Protein AF-A0A2H1IRH3-F1 (afdb_monomer)

Nearest PDB structures (foldseek):
  1xmb-assembly1_A  TM=7.843E-01  e=2.612E-01  Arabidopsis thaliana

Sequence (147 aa):
MHACGYDLHTAGLVGAARLLHAHRDRLAGDVVVMFQPGEEGCNGAAVMIDEGVLDASGTRAMDELRGSLGEDRVQLLEQPIMPSEDFSFVLREVPGTYLMFGVERLDVPAERQGNNHSPFDDSVLGDQAALLVHLAVERLAKATHTV

pLDDT: mean 77.75, std 13.46, range [41.84, 96.75]

Foldseek 3Di:
DVFACLVLVVLLLVLLVVVCVVCVVVFLFDDQRDNFPDFPHPLSVVVCVVVPSCVRPDAADDDPQCVPCPVVQDDDDPDDDDDSTNCVVVCVVHPDDDDDDDFDDPVDPPVPDDPHGDDGHSVCSNVSSVSVNVSSRVVRVVVVVPD

Mean predicted aligned error: 8.05 Å

Secondary structure (DSSP, 8-state):
--TTSHHHHHHHHHHHHHHHHHTGGG-SS---------TTTT-HHHHHHHTTGGGG--S---S-HHHHH-GGG----SS------THHHHHHHS-----PPP---TTS-GGGS-SS-SS--GGGHHHHHHHHHHHHHHHHHHHTT--

Radius of gyration: 16.25 Å; Cα contacts (8 Å, |Δi|>4): 112; chains: 1; bounding box: 41×38×44 Å

Solvent-accessible surface area (backbone atoms only — not comparable to full-atom values): 9418 Å² total; per-residue (Å²): 131,75,60,72,44,58,66,56,55,52,52,15,51,52,49,17,53,53,55,47,62,77,44,46,94,74,49,78,62,89,82,87,85,82,85,76,53,46,59,94,74,66,45,24,40,53,53,42,49,78,72,44,69,56,76,81,59,80,83,70,56,88,86,64,66,50,84,71,66,34,67,94,69,52,81,81,70,91,66,81,76,87,78,90,64,36,62,60,52,48,49,72,78,43,54,60,76,90,79,87,79,89,41,76,41,91,91,51,63,72,94,78,50,52,98,80,33,58,84,64,41,73,84,48,42,62,56,52,10,50,51,55,39,48,55,52,51,55,54,30,58,54,66,72,67,78,120

InterPro domains:
  IPR002933 Peptidase M20 [PF01546] (1-56)
  IPR017439 Amidohydrolase [PTHR11014] (1-56)

Organism: Brevibacterium linens (NCBI:txid1703)

Structure (mmCIF, N/CA/C/O backbone):
data_AF-A0A2H1IRH3-F1
#
_entry.id   AF-A0A2H1IRH3-F1
#
loop_
_atom_site.group_PDB
_atom_site.id
_atom_site.type_symbol
_atom_site.label_atom_id
_atom_site.label_alt_id
_atom_site.label_comp_id
_atom_site.label_asym_id
_atom_site.label_entity_id
_atom_site.label_seq_id
_atom_site.pdbx_PDB_ins_code
_atom_site.Cartn_x
_atom_site.Cartn_y
_atom_site.Cartn_z
_atom_site.occupancy
_atom_site.B_iso_or_equiv
_atom_site.auth_seq_id
_atom_site.auth_comp_id
_atom_site.auth_asym_id
_atom_site.auth_atom_id
_atom_site.pdbx_PDB_model_num
ATOM 1 N N . MET A 1 1 ? 8.449 9.760 -17.936 1.00 57.31 1 MET A N 1
ATOM 2 C CA . MET A 1 1 ? 8.705 8.305 -17.903 1.00 57.31 1 MET A CA 1
ATOM 3 C C . MET A 1 1 ? 8.255 7.828 -16.528 1.00 57.31 1 MET A C 1
ATOM 5 O O . MET A 1 1 ? 8.744 8.395 -15.565 1.00 57.31 1 MET A O 1
ATOM 9 N N . HIS A 1 2 ? 7.311 6.883 -16.421 1.00 65.44 2 HIS A N 1
ATOM 10 C CA . HIS A 1 2 ? 6.868 6.300 -15.136 1.00 65.44 2 HIS A CA 1
ATOM 11 C C . HIS A 1 2 ? 7.794 5.151 -14.716 1.00 65.44 2 HIS A C 1
ATOM 13 O O . HIS A 1 2 ? 7.371 4.037 -14.436 1.00 65.44 2 HIS A O 1
ATOM 19 N N . ALA A 1 3 ? 9.098 5.417 -14.702 1.00 74.25 3 ALA A N 1
ATOM 20 C CA . ALA A 1 3 ? 10.103 4.430 -14.329 1.00 74.25 3 ALA A CA 1
ATOM 21 C C . ALA A 1 3 ? 10.253 4.333 -12.811 1.00 74.25 3 ALA A C 1
ATOM 23 O O . ALA A 1 3 ? 11.361 4.088 -12.373 1.00 74.25 3 ALA A O 1
ATOM 24 N N . CYS A 1 4 ? 9.173 4.554 -12.055 1.00 78.81 4 CYS A N 1
ATOM 25 C CA . CYS A 1 4 ? 9.118 4.427 -10.596 1.00 78.81 4 CYS A CA 1
ATOM 26 C C . CYS A 1 4 ? 7.869 3.661 -10.109 1.00 78.81 4 CYS A C 1
ATOM 28 O O . CYS A 1 4 ? 7.621 3.528 -8.918 1.00 78.81 4 CYS A O 1
ATOM 30 N N . GLY A 1 5 ? 7.065 3.116 -11.038 1.00 82.56 5 GLY A N 1
ATOM 31 C CA . GLY A 1 5 ? 5.914 2.262 -10.713 1.00 82.56 5 GLY A CA 1
ATOM 32 C C . GLY A 1 5 ? 4.727 2.982 -10.062 1.00 82.56 5 GLY A C 1
ATOM 33 O O . GLY A 1 5 ? 3.771 2.329 -9.650 1.00 82.56 5 GLY A O 1
ATOM 34 N N . TYR A 1 6 ? 4.743 4.319 -9.975 1.00 86.75 6 TYR A N 1
ATOM 35 C CA . TYR A 1 6 ? 3.653 5.101 -9.370 1.00 86.75 6 TYR A CA 1
ATOM 36 C C . TYR A 1 6 ? 2.300 4.924 -10.058 1.00 86.75 6 TYR A C 1
ATOM 38 O O . TYR A 1 6 ? 1.255 5.067 -9.423 1.00 86.75 6 TYR A O 1
ATOM 46 N N . ASP A 1 7 ? 2.310 4.618 -11.352 1.00 86.56 7 ASP A N 1
ATOM 47 C CA . ASP A 1 7 ? 1.126 4.241 -12.115 1.00 86.56 7 ASP A CA 1
ATOM 48 C C . ASP A 1 7 ? 0.519 2.932 -11.594 1.00 86.56 7 ASP A C 1
ATOM 50 O O . ASP A 1 7 ? -0.679 2.894 -11.302 1.00 86.56 7 ASP A O 1
ATOM 54 N N . LEU A 1 8 ? 1.345 1.907 -11.378 1.00 87.38 8 LEU A N 1
ATOM 55 C CA . LEU A 1 8 ? 0.932 0.641 -10.773 1.00 87.38 8 LEU A CA 1
ATOM 56 C C . LEU A 1 8 ? 0.451 0.839 -9.327 1.00 87.38 8 LEU A C 1
ATOM 58 O O . LEU A 1 8 ? -0.644 0.395 -8.987 1.00 87.38 8 LEU A O 1
ATOM 62 N N . HIS A 1 9 ? 1.191 1.584 -8.496 1.00 89.69 9 HIS A N 1
ATOM 63 C CA . HIS A 1 9 ? 0.783 1.889 -7.115 1.00 89.69 9 HIS A CA 1
ATOM 64 C C . HIS A 1 9 ? -0.585 2.584 -7.060 1.00 89.69 9 HIS A C 1
ATOM 66 O O . HIS A 1 9 ? -1.458 2.195 -6.281 1.00 89.69 9 HIS A O 1
ATOM 72 N N . THR A 1 10 ? -0.805 3.572 -7.932 1.00 91.44 10 THR A N 1
ATOM 73 C CA . THR A 1 10 ? -2.082 4.290 -8.025 1.00 91.44 10 THR A CA 1
ATOM 74 C C . THR A 1 10 ? -3.206 3.358 -8.475 1.00 91.44 10 THR A C 1
ATOM 76 O O . THR A 1 10 ? -4.281 3.356 -7.873 1.00 91.44 10 THR A O 1
ATOM 79 N N . ALA A 1 11 ? -2.976 2.545 -9.510 1.00 92.62 11 ALA A N 1
ATOM 80 C CA . ALA A 1 11 ? -3.979 1.622 -10.035 1.00 92.62 11 ALA A CA 1
ATOM 81 C C . ALA A 1 11 ? -4.382 0.557 -9.001 1.00 92.62 11 ALA A C 1
ATOM 83 O O . ALA A 1 11 ? -5.579 0.350 -8.771 1.00 92.62 11 ALA A O 1
ATOM 84 N N . GLY A 1 12 ? -3.406 -0.063 -8.331 1.00 93.00 12 GLY A N 1
ATOM 85 C CA . GLY A 1 12 ? -3.642 -1.037 -7.266 1.00 93.00 12 GLY A CA 1
ATOM 86 C C . GLY A 1 12 ? -4.400 -0.437 -6.082 1.00 93.00 12 GLY A C 1
ATOM 87 O O . GLY A 1 12 ? -5.388 -1.018 -5.625 1.00 93.00 12 GLY A O 1
ATOM 88 N N . LEU A 1 13 ? -4.016 0.765 -5.635 1.00 93.81 13 LEU A N 1
ATOM 89 C CA . LEU A 1 13 ? -4.687 1.448 -4.526 1.00 93.81 13 LEU A CA 1
ATOM 90 C C . LEU A 1 13 ? -6.131 1.847 -4.871 1.00 93.81 13 LEU A C 1
ATOM 92 O O . LEU A 1 13 ? -7.028 1.686 -4.043 1.00 93.81 13 LEU A O 1
ATOM 96 N N . VAL A 1 14 ? -6.400 2.289 -6.106 1.00 95.88 14 VAL A N 1
ATOM 97 C CA . VAL A 1 14 ? -7.774 2.521 -6.593 1.00 95.88 14 VAL A CA 1
ATOM 98 C C . VAL A 1 14 ? -8.582 1.220 -6.606 1.00 95.88 14 VAL A C 1
ATOM 100 O O . VAL A 1 14 ? -9.755 1.220 -6.220 1.00 95.88 14 VAL A O 1
ATOM 103 N N . GLY A 1 15 ? -7.977 0.107 -7.030 1.00 95.69 15 GLY A N 1
ATOM 104 C CA . GLY A 1 15 ? -8.593 -1.220 -6.971 1.00 95.69 15 GLY A CA 1
ATOM 105 C C . GLY A 1 15 ? -8.984 -1.604 -5.542 1.00 95.69 15 GLY A C 1
ATOM 106 O O . GLY A 1 15 ? -10.136 -1.967 -5.292 1.00 95.69 15 GLY A O 1
ATOM 107 N N . ALA A 1 16 ? -8.061 -1.432 -4.595 1.00 96.12 16 ALA A N 1
ATOM 108 C CA . ALA A 1 16 ? -8.299 -1.694 -3.180 1.00 96.12 16 ALA A CA 1
ATOM 109 C C . ALA A 1 16 ? -9.415 -0.807 -2.609 1.00 96.12 16 ALA A C 1
ATOM 111 O O . ALA A 1 16 ? -10.339 -1.310 -1.971 1.00 96.12 16 ALA A O 1
ATOM 112 N N . ALA A 1 17 ? -9.392 0.496 -2.905 1.00 94.06 17 ALA A N 1
ATOM 113 C CA . ALA A 1 17 ? -10.413 1.443 -2.463 1.00 94.06 17 ALA A CA 1
ATOM 114 C C . ALA A 1 17 ? -11.816 1.056 -2.958 1.00 94.06 17 ALA A C 1
ATOM 116 O O . ALA A 1 17 ? -12.784 1.123 -2.201 1.00 94.06 17 ALA A O 1
ATOM 117 N N . ARG A 1 18 ? -11.937 0.596 -4.212 1.00 96.50 18 ARG A N 1
ATOM 118 C CA . ARG A 1 18 ? -13.211 0.111 -4.769 1.00 96.50 18 ARG A CA 1
ATOM 119 C C . ARG A 1 18 ? -13.721 -1.134 -4.046 1.00 96.50 18 ARG A C 1
ATOM 121 O O . ARG A 1 18 ? -14.907 -1.195 -3.727 1.00 96.50 18 ARG A O 1
ATOM 128 N N . LEU A 1 19 ? -12.842 -2.100 -3.780 1.00 96.06 19 LEU A N 1
ATOM 129 C CA . LEU A 1 19 ? -13.191 -3.335 -3.072 1.00 96.06 19 LEU A CA 1
ATOM 130 C C . LEU A 1 19 ? -13.604 -3.056 -1.621 1.00 96.06 19 LEU A C 1
ATOM 132 O O . LEU A 1 19 ? -14.654 -3.520 -1.180 1.00 96.06 19 LEU A O 1
ATOM 136 N N . LEU A 1 20 ? -12.832 -2.236 -0.903 1.00 94.25 20 LEU A N 1
ATOM 137 C CA . LEU A 1 20 ? -13.161 -1.794 0.453 1.00 94.25 20 LEU A CA 1
ATOM 138 C C . LEU A 1 20 ? -14.498 -1.053 0.491 1.00 94.25 20 LEU A C 1
ATOM 140 O O . LEU A 1 20 ? -15.357 -1.372 1.308 1.00 94.25 20 LEU A O 1
ATOM 144 N N . HIS A 1 21 ? -14.723 -0.118 -0.434 1.00 94.25 21 HIS A N 1
ATOM 145 C CA . HIS A 1 21 ? -15.970 0.640 -0.503 1.00 94.25 21 HIS A CA 1
ATOM 146 C C . HIS A 1 21 ? -17.194 -0.249 -0.779 1.00 94.25 21 HIS A C 1
ATOM 148 O O . HIS A 1 21 ? -18.253 -0.058 -0.170 1.00 94.25 21 HIS A O 1
ATOM 154 N N . ALA A 1 22 ? -17.054 -1.243 -1.663 1.00 96.75 22 ALA A N 1
ATOM 155 C CA . ALA A 1 22 ? -18.109 -2.213 -1.962 1.00 96.75 22 ALA A CA 1
ATOM 156 C C . ALA A 1 22 ? -18.488 -3.079 -0.745 1.00 96.75 22 ALA A C 1
ATOM 158 O O . ALA A 1 22 ? -19.598 -3.609 -0.686 1.00 96.75 22 ALA A O 1
ATOM 159 N N . HIS A 1 23 ? -17.592 -3.195 0.237 1.00 94.69 23 HIS A N 1
ATOM 160 C CA . HIS A 1 23 ? -17.785 -3.975 1.458 1.00 94.69 23 HIS A CA 1
ATOM 161 C C . HIS A 1 23 ? -17.776 -3.131 2.739 1.00 94.69 23 HIS A C 1
ATOM 163 O O . HIS A 1 23 ? -17.706 -3.698 3.827 1.00 94.69 23 HIS A O 1
ATOM 169 N N . ARG A 1 24 ? -17.898 -1.801 2.634 1.00 92.88 24 ARG A N 1
ATOM 170 C CA . ARG A 1 24 ? -17.752 -0.866 3.765 1.00 92.88 24 ARG A CA 1
ATOM 171 C C . ARG A 1 24 ? -18.698 -1.148 4.933 1.00 92.88 24 ARG A C 1
ATOM 173 O O . ARG A 1 24 ? -18.303 -1.011 6.079 1.00 92.88 24 ARG A O 1
ATOM 180 N N . ASP A 1 25 ? -19.904 -1.640 4.647 1.00 93.25 25 ASP A N 1
ATOM 181 C CA . ASP A 1 25 ? -20.908 -1.974 5.668 1.00 93.25 25 ASP A CA 1
ATOM 182 C C . ASP A 1 25 ? -20.503 -3.196 6.525 1.00 93.25 25 ASP A C 1
ATOM 184 O O . ASP A 1 25 ? -21.155 -3.515 7.516 1.00 93.25 25 ASP A O 1
ATOM 188 N N . ARG A 1 26 ? -19.434 -3.905 6.134 1.00 91.94 26 ARG A N 1
ATOM 189 C CA . ARG A 1 26 ? -18.849 -5.048 6.851 1.00 91.94 26 ARG A CA 1
ATOM 190 C C . ARG A 1 26 ? -17.542 -4.694 7.564 1.00 91.94 26 ARG A C 1
ATOM 192 O O . ARG A 1 26 ? -16.969 -5.568 8.211 1.00 91.94 26 ARG A O 1
ATOM 199 N N . LEU A 1 27 ? -17.037 -3.471 7.404 1.00 88.00 27 LEU A N 1
ATOM 200 C CA . LEU A 1 27 ? -15.781 -3.044 8.010 1.00 88.00 27 LEU A CA 1
ATOM 201 C C . LEU A 1 27 ? -16.026 -2.632 9.463 1.00 88.00 27 LEU A C 1
ATOM 203 O O . LEU A 1 27 ? -16.947 -1.878 9.762 1.00 88.00 27 LEU A O 1
ATOM 207 N N . ALA A 1 28 ? -15.182 -3.121 10.370 1.00 84.88 28 ALA A N 1
ATOM 208 C CA . ALA A 1 28 ? -15.264 -2.829 11.802 1.00 84.88 28 ALA A CA 1
ATOM 209 C C . ALA A 1 28 ? -14.618 -1.479 12.189 1.00 84.88 28 ALA A C 1
ATOM 211 O O . ALA A 1 28 ? -14.276 -1.263 13.349 1.00 84.88 28 ALA A O 1
ATOM 212 N N . GLY A 1 29 ? -14.418 -0.589 11.215 1.00 82.81 29 GLY A N 1
ATOM 213 C CA . GLY A 1 29 ? -13.805 0.723 11.384 1.00 82.81 29 GLY A CA 1
ATOM 214 C C . GLY A 1 29 ? -13.513 1.386 10.040 1.00 82.81 29 GLY A C 1
ATOM 215 O O . GLY A 1 29 ? -13.871 0.861 8.982 1.00 82.81 29 GLY A O 1
ATOM 216 N N . ASP A 1 30 ? -12.854 2.536 10.102 1.00 82.50 30 ASP A N 1
ATOM 217 C CA . ASP A 1 30 ? -12.537 3.341 8.929 1.00 82.50 30 ASP A CA 1
ATOM 218 C C . ASP A 1 30 ? -11.223 2.902 8.274 1.00 82.50 30 ASP A C 1
ATOM 220 O O . ASP A 1 30 ? -10.278 2.470 8.939 1.00 82.50 30 ASP A O 1
ATOM 224 N N . VAL A 1 31 ? -11.154 3.043 6.948 1.00 85.62 31 VAL A N 1
ATOM 225 C CA . VAL A 1 31 ? -9.920 2.868 6.174 1.00 85.62 31 VAL A CA 1
ATOM 226 C C . VAL A 1 31 ? -9.602 4.174 5.463 1.00 85.62 31 VAL A C 1
ATOM 228 O O . VAL A 1 31 ? -10.392 4.653 4.649 1.00 85.62 31 VAL A O 1
ATOM 231 N N . VAL A 1 32 ? -8.425 4.729 5.747 1.00 83.81 32 VAL A N 1
ATOM 232 C CA . VAL A 1 32 ? -7.902 5.917 5.066 1.00 83.81 32 VAL A CA 1
ATOM 233 C C . VAL A 1 32 ? -7.072 5.469 3.868 1.00 83.81 32 VAL A C 1
ATOM 235 O O . VAL A 1 32 ? -6.129 4.694 4.008 1.00 83.81 32 VAL A O 1
ATOM 238 N N . VAL A 1 33 ? -7.428 5.955 2.680 1.00 88.19 33 VAL A N 1
ATOM 239 C CA . VAL A 1 33 ? -6.711 5.681 1.430 1.00 88.19 33 VAL A CA 1
ATOM 240 C C . VAL A 1 33 ? -5.940 6.939 1.041 1.00 88.19 33 VAL A C 1
ATOM 242 O O . VAL A 1 33 ? -6.548 7.953 0.702 1.00 88.19 33 VAL A O 1
ATOM 245 N N . MET A 1 34 ? -4.610 6.876 1.093 1.00 86.19 34 MET A N 1
ATOM 246 C CA . MET A 1 34 ? -3.726 8.021 0.868 1.00 86.19 34 MET A CA 1
ATOM 247 C C . MET A 1 34 ? -3.031 7.929 -0.494 1.00 86.19 34 MET A C 1
ATOM 249 O O . MET A 1 34 ? -2.253 7.010 -0.734 1.00 86.19 34 MET A O 1
ATOM 253 N N . PHE A 1 35 ? -3.275 8.907 -1.369 1.00 89.88 35 PHE A N 1
ATOM 254 C CA . PHE A 1 35 ? -2.541 9.071 -2.626 1.00 89.88 35 PHE A CA 1
ATOM 255 C C . PHE A 1 35 ? -1.459 10.129 -2.438 1.00 89.88 35 PHE A C 1
ATOM 257 O O . PHE A 1 35 ? -1.738 11.325 -2.516 1.00 89.88 35 PHE A O 1
ATOM 264 N N . GLN A 1 36 ? -0.239 9.678 -2.159 1.00 86.75 36 GLN A N 1
ATOM 265 C CA . GLN A 1 36 ? 0.882 10.562 -1.872 1.00 86.75 36 GLN A CA 1
ATOM 266 C C . GLN A 1 36 ? 1.435 11.207 -3.156 1.00 86.75 36 GLN A C 1
ATOM 268 O O . GLN A 1 36 ? 1.826 10.486 -4.078 1.00 86.75 36 GLN A O 1
ATOM 273 N N . PRO A 1 37 ? 1.492 12.547 -3.255 1.00 86.44 37 PRO A N 1
ATOM 274 C CA . PRO A 1 37 ? 2.216 13.218 -4.325 1.00 86.44 37 PRO A CA 1
ATOM 275 C C . PRO A 1 37 ? 3.713 13.308 -3.996 1.00 86.44 37 PRO A C 1
ATOM 277 O O . PRO A 1 37 ? 4.114 13.200 -2.846 1.00 86.44 37 PRO A O 1
ATOM 280 N N . GLY A 1 38 ? 4.545 13.609 -4.994 1.00 85.50 38 GLY A N 1
ATOM 281 C CA . GLY A 1 38 ? 5.850 14.232 -4.746 1.00 85.50 38 GLY A CA 1
ATOM 282 C C . GLY A 1 38 ? 6.905 13.405 -3.999 1.00 85.50 38 GLY A C 1
ATOM 283 O O . GLY A 1 38 ? 7.827 14.024 -3.466 1.00 85.50 38 GLY A O 1
ATOM 284 N N . GLU A 1 39 ? 6.788 12.073 -3.987 1.00 84.12 39 GLU A N 1
ATOM 285 C CA . GLU A 1 39 ? 7.774 11.134 -3.408 1.00 84.12 39 GLU A CA 1
ATOM 286 C C . GLU A 1 39 ? 9.206 11.492 -3.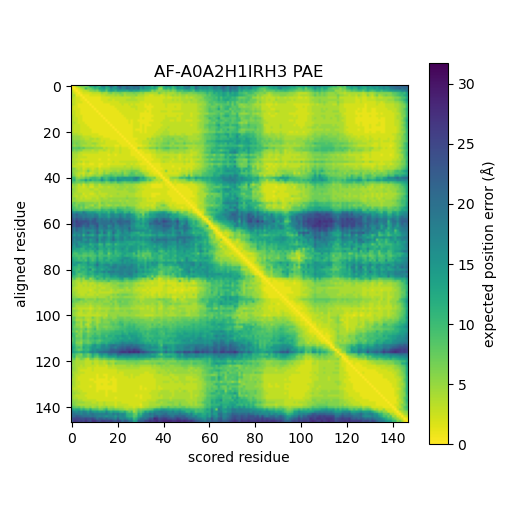862 1.00 84.12 39 GLU A C 1
ATOM 288 O O . GLU A 1 39 ? 10.066 11.804 -3.042 1.00 84.12 39 GLU A O 1
ATOM 293 N N . GLU A 1 40 ? 9.400 11.639 -5.179 1.00 82.69 40 GLU A N 1
ATOM 294 C CA . GLU A 1 40 ? 10.720 11.714 -5.838 1.00 82.69 40 GLU A CA 1
ATOM 295 C C . GLU A 1 40 ? 11.571 12.952 -5.515 1.00 82.69 40 GLU A C 1
ATOM 297 O O . GLU A 1 40 ? 12.679 13.117 -6.029 1.00 82.69 40 GLU A O 1
ATOM 302 N N . GLY A 1 41 ? 11.067 13.890 -4.716 1.00 74.44 41 GLY A N 1
ATOM 303 C CA . GLY A 1 41 ? 11.865 15.067 -4.368 1.00 74.44 41 GLY A CA 1
ATOM 304 C C . GLY A 1 41 ? 11.102 16.269 -3.846 1.00 74.44 41 GLY A C 1
ATOM 305 O O . GLY A 1 41 ? 11.718 17.303 -3.589 1.00 74.44 41 GLY A O 1
ATOM 306 N N . CYS A 1 42 ? 9.784 16.169 -3.688 1.00 80.31 42 CYS A N 1
ATOM 307 C CA . CYS A 1 42 ? 8.981 17.234 -3.091 1.00 80.31 42 CYS A CA 1
ATOM 308 C C . CYS A 1 42 ? 8.581 16.938 -1.644 1.00 80.31 42 CYS A C 1
ATOM 310 O O . CYS A 1 42 ? 7.953 17.797 -1.028 1.00 80.31 42 CYS A O 1
ATOM 312 N N . ASN A 1 43 ? 8.977 15.779 -1.100 1.00 81.00 43 ASN A N 1
ATOM 313 C CA . ASN A 1 43 ? 8.704 15.387 0.280 1.00 81.00 43 ASN A CA 1
ATOM 314 C C . ASN A 1 43 ? 7.199 15.420 0.595 1.00 81.00 43 ASN A C 1
ATOM 316 O O . ASN A 1 43 ? 6.762 15.983 1.604 1.00 81.00 43 ASN A O 1
ATOM 320 N N . GLY A 1 44 ? 6.390 14.904 -0.333 1.00 84.56 44 GLY A N 1
ATOM 321 C CA . GLY A 1 44 ? 4.941 15.042 -0.254 1.00 84.56 44 GLY A CA 1
ATOM 322 C C . GLY A 1 44 ? 4.339 14.282 0.921 1.00 84.56 44 GLY A C 1
ATOM 323 O O . GLY A 1 44 ? 3.333 14.739 1.457 1.00 84.56 44 GLY A O 1
ATOM 324 N N . ALA A 1 45 ? 4.989 13.212 1.396 1.00 83.88 45 ALA A N 1
ATOM 325 C CA . ALA A 1 45 ? 4.608 12.549 2.640 1.00 83.88 45 ALA A CA 1
ATOM 326 C C . ALA A 1 45 ? 4.577 13.527 3.826 1.00 83.88 45 ALA A C 1
ATOM 328 O O . ALA A 1 45 ? 3.578 13.607 4.538 1.00 83.88 45 ALA A O 1
ATOM 329 N N . ALA A 1 46 ? 5.642 14.314 4.015 1.00 81.94 46 ALA A N 1
ATOM 330 C CA . ALA A 1 46 ? 5.724 15.272 5.115 1.00 81.94 46 ALA A CA 1
ATOM 331 C C . ALA A 1 46 ? 4.662 16.375 5.000 1.00 81.94 46 ALA A C 1
ATOM 333 O O . ALA A 1 46 ? 4.039 16.722 5.996 1.00 81.94 46 ALA A O 1
ATOM 334 N N . VAL A 1 47 ? 4.405 16.872 3.784 1.00 83.88 47 VAL A N 1
ATOM 335 C CA . VAL A 1 47 ? 3.362 17.885 3.549 1.00 83.88 47 VAL A CA 1
ATOM 336 C C . VAL A 1 47 ? 1.978 17.342 3.900 1.00 83.88 47 VAL A C 1
ATOM 338 O O . VAL A 1 47 ? 1.223 18.005 4.602 1.00 83.88 47 VAL A O 1
ATOM 341 N N . MET A 1 48 ? 1.646 16.122 3.469 1.00 82.50 48 MET A N 1
ATOM 342 C CA . MET A 1 48 ? 0.354 15.516 3.807 1.00 82.50 48 MET A CA 1
ATOM 343 C C . MET A 1 48 ? 0.201 15.274 5.314 1.00 82.50 48 MET A C 1
ATOM 345 O O . MET A 1 48 ? -0.898 15.420 5.848 1.00 82.50 48 MET A O 1
ATOM 349 N N . ILE A 1 49 ? 1.289 14.909 6.002 1.00 80.88 49 ILE A N 1
ATOM 350 C CA . ILE A 1 49 ? 1.310 14.766 7.464 1.00 80.88 49 ILE A CA 1
ATOM 351 C C . ILE A 1 49 ? 1.040 16.114 8.136 1.00 80.88 49 ILE A C 1
ATOM 353 O O . ILE A 1 49 ? 0.162 16.180 8.994 1.00 80.88 49 ILE A O 1
ATOM 357 N N . ASP A 1 50 ? 1.724 17.181 7.718 1.00 80.31 50 ASP A N 1
ATOM 358 C CA . ASP A 1 50 ? 1.506 18.539 8.236 1.00 80.31 50 ASP A CA 1
ATOM 359 C C . ASP A 1 50 ? 0.063 19.027 7.992 1.00 80.31 50 ASP A C 1
ATOM 361 O O . ASP A 1 50 ? -0.487 19.790 8.787 1.00 80.31 50 ASP A O 1
ATOM 365 N N . GLU A 1 51 ? -0.576 18.559 6.916 1.00 82.00 51 GLU A N 1
ATOM 366 C CA . GLU A 1 51 ? -1.985 18.817 6.586 1.00 82.00 51 GLU A CA 1
ATOM 367 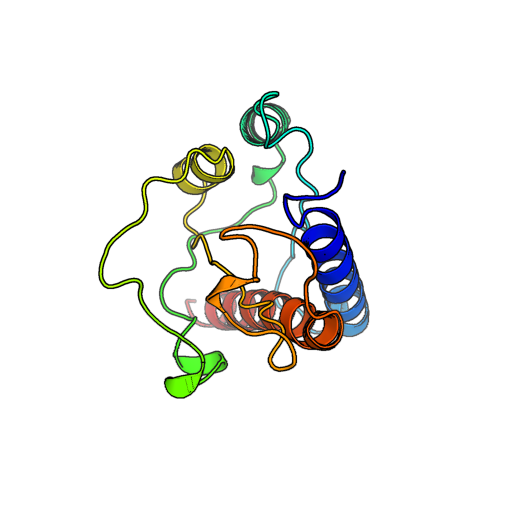C C . GLU A 1 51 ? -2.982 17.900 7.327 1.00 82.00 51 GLU A C 1
ATOM 369 O O . GLU A 1 51 ? -4.193 18.013 7.121 1.00 82.00 51 GLU A O 1
ATOM 374 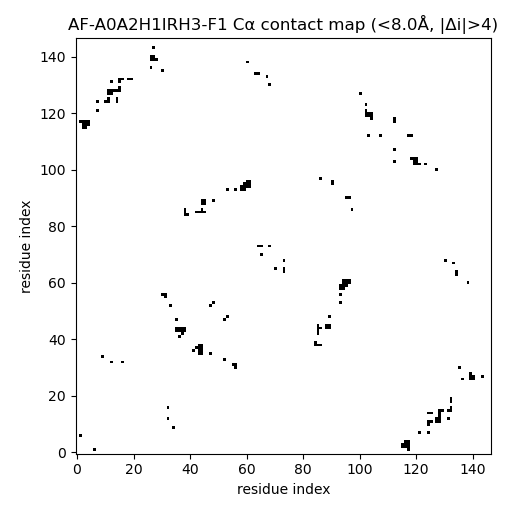N N . GLY A 1 52 ? -2.504 17.015 8.208 1.00 75.25 52 GLY A N 1
ATOM 375 C CA . GLY A 1 52 ? -3.339 16.189 9.083 1.00 75.25 52 GLY A CA 1
ATOM 376 C C . GLY A 1 52 ? -3.856 14.898 8.445 1.00 75.25 52 GLY A C 1
ATOM 377 O O . GLY A 1 52 ? -4.827 14.321 8.934 1.00 75.25 52 GLY A O 1
ATOM 378 N N . VAL A 1 53 ? -3.233 14.386 7.370 1.00 75.38 53 VAL A N 1
ATOM 379 C CA . VAL A 1 53 ? -3.685 13.137 6.711 1.00 75.38 53 VAL A CA 1
ATOM 380 C C . VAL A 1 53 ? -3.757 11.945 7.678 1.00 75.38 53 VAL A C 1
ATOM 382 O O . VAL A 1 53 ? -4.576 11.040 7.503 1.00 75.38 53 VAL A O 1
ATOM 385 N N . LEU A 1 54 ? -2.913 11.950 8.715 1.00 72.44 54 LEU A N 1
ATOM 386 C CA . LEU A 1 54 ? -2.832 10.890 9.718 1.00 72.44 54 LEU A CA 1
ATOM 387 C C . LEU A 1 54 ? -3.773 11.096 10.908 1.00 72.44 54 LEU A C 1
ATOM 389 O O . LEU A 1 54 ? -3.929 10.163 11.696 1.00 72.44 54 LEU A O 1
ATOM 393 N N . ASP A 1 55 ? -4.466 12.233 11.010 1.00 68.50 55 ASP A N 1
ATOM 394 C CA . ASP A 1 55 ? -5.422 12.499 12.098 1.00 68.50 55 ASP A CA 1
ATOM 395 C C . ASP A 1 55 ? -6.601 11.511 12.082 1.00 68.50 55 ASP A C 1
ATOM 397 O O . ASP A 1 55 ? -7.252 11.275 13.099 1.00 68.50 55 ASP A O 1
ATOM 401 N N . ALA A 1 56 ? -6.852 10.891 10.926 1.00 62.31 56 ALA A N 1
ATOM 402 C CA . ALA A 1 56 ? -7.846 9.840 10.739 1.00 62.31 56 ALA A CA 1
ATOM 403 C C . ALA A 1 56 ? -7.297 8.410 10.956 1.00 62.31 56 ALA A C 1
ATOM 405 O O . ALA A 1 56 ? -8.063 7.448 10.897 1.00 62.31 56 ALA A O 1
ATOM 406 N N . SER A 1 57 ? -5.988 8.234 11.179 1.00 60.44 57 SER A N 1
ATOM 407 C CA . SER A 1 57 ? -5.352 6.914 11.291 1.00 60.44 57 SER A CA 1
ATOM 408 C C . SER A 1 57 ? -5.282 6.417 12.747 1.00 60.44 57 SER A C 1
ATOM 410 O O . SER A 1 57 ? -4.880 7.133 13.660 1.00 60.44 57 SER A O 1
ATOM 412 N N . GLY A 1 58 ? -5.724 5.175 12.981 1.00 58.06 58 GLY A N 1
ATOM 413 C CA . GLY A 1 58 ? -5.672 4.503 14.288 1.00 58.06 58 GLY A CA 1
ATOM 414 C C . GLY A 1 58 ? -4.293 3.909 14.642 1.00 58.06 58 GLY A C 1
ATOM 415 O O . GLY A 1 58 ? -3.259 4.305 14.120 1.00 58.06 58 GLY A O 1
ATOM 416 N N . THR A 1 59 ? -4.250 2.931 15.558 1.00 50.22 59 THR A N 1
ATOM 417 C CA . THR A 1 59 ? -3.005 2.360 16.134 1.00 50.22 59 THR A CA 1
ATOM 418 C C . THR A 1 59 ? -2.301 1.271 15.281 1.00 50.22 59 THR A C 1
ATOM 420 O O . THR A 1 59 ? -2.853 0.754 14.319 1.00 50.22 59 THR A O 1
ATOM 423 N N . ARG A 1 60 ? -1.076 0.879 15.692 1.00 47.66 60 ARG A N 1
ATOM 424 C CA . ARG A 1 60 ? -0.031 0.044 15.019 1.00 47.66 60 ARG A CA 1
ATOM 425 C C . ARG A 1 60 ? -0.483 -1.252 14.304 1.00 47.66 60 ARG A C 1
ATOM 427 O O . ARG A 1 60 ? -1.293 -1.976 14.873 1.00 47.66 60 ARG A O 1
ATOM 434 N N . ALA A 1 61 ? 0.114 -1.625 13.160 1.00 49.50 61 ALA A N 1
ATOM 435 C CA . ALA A 1 61 ? -0.055 -2.934 12.487 1.00 49.50 61 ALA A CA 1
ATOM 436 C C . ALA A 1 61 ? 1.296 -3.493 11.986 1.00 49.50 61 ALA A C 1
ATOM 438 O O . ALA A 1 61 ? 1.833 -2.949 11.027 1.00 49.50 61 ALA A O 1
ATOM 439 N N . MET A 1 62 ? 1.875 -4.532 12.613 1.00 45.09 62 MET A N 1
ATOM 440 C CA . MET A 1 62 ? 3.225 -5.006 12.225 1.00 45.09 62 MET A CA 1
ATOM 441 C C . MET A 1 62 ? 3.476 -6.523 12.127 1.00 45.09 62 MET A C 1
ATOM 443 O O . MET A 1 62 ? 4.569 -6.891 11.717 1.00 45.09 62 MET A O 1
ATOM 447 N N . ASP A 1 63 ? 2.513 -7.419 12.370 1.00 48.16 63 ASP A N 1
ATOM 448 C CA . ASP A 1 63 ? 2.821 -8.870 12.442 1.00 48.16 63 ASP A CA 1
ATOM 449 C C . ASP A 1 63 ? 2.191 -9.747 11.327 1.00 48.16 63 ASP A C 1
ATOM 451 O O . ASP A 1 63 ? 2.212 -10.973 11.409 1.00 48.16 63 ASP A O 1
ATOM 455 N N . GLU A 1 64 ? 1.608 -9.172 10.266 1.00 56.38 64 GLU A N 1
ATOM 456 C CA . GLU A 1 64 ? 0.487 -9.833 9.552 1.00 56.38 64 GLU A CA 1
ATOM 457 C C . GLU A 1 64 ? 0.767 -10.358 8.133 1.00 56.38 64 GLU A C 1
ATOM 459 O O . GLU A 1 64 ? -0.072 -11.039 7.546 1.00 56.38 64 GLU A O 1
ATOM 464 N N . LEU A 1 65 ? 1.947 -10.111 7.570 1.00 53.69 65 LEU A N 1
ATOM 465 C CA . LEU A 1 65 ? 2.193 -10.390 6.148 1.00 53.69 65 LEU A CA 1
ATOM 466 C C . LEU A 1 65 ? 2.308 -11.880 5.802 1.00 53.69 65 LEU A C 1
ATOM 468 O O . LEU A 1 65 ? 1.781 -12.320 4.780 1.00 53.69 65 LEU A O 1
ATOM 472 N N . ARG A 1 66 ? 2.952 -12.682 6.657 1.00 54.06 66 ARG A N 1
ATOM 473 C CA . ARG A 1 66 ? 3.215 -14.106 6.373 1.00 54.06 66 ARG A CA 1
ATOM 474 C C . ARG A 1 66 ? 1.977 -14.994 6.442 1.00 54.06 66 ARG A C 1
ATOM 476 O O . ARG A 1 66 ? 1.844 -15.918 5.647 1.00 54.06 66 ARG A O 1
ATOM 483 N N . GLY A 1 67 ? 1.059 -14.697 7.362 1.00 52.91 67 GLY A N 1
ATOM 484 C CA . GLY A 1 67 ? -0.156 -15.496 7.551 1.00 52.91 67 GLY A CA 1
ATOM 485 C C . GLY A 1 67 ? -1.136 -15.411 6.375 1.00 52.91 67 GLY A C 1
ATOM 486 O O . GLY A 1 67 ? -1.910 -16.337 6.162 1.00 52.91 67 GLY A O 1
ATOM 487 N N . SER A 1 68 ? -1.081 -14.320 5.607 1.00 57.34 68 SER A N 1
ATOM 488 C CA . SER A 1 68 ? -2.030 -14.017 4.532 1.00 57.34 68 SER A CA 1
ATOM 489 C C . SER A 1 68 ? -1.580 -14.496 3.158 1.00 57.34 68 SER A C 1
ATOM 491 O O . SER A 1 68 ? -2.290 -15.208 2.446 1.00 57.34 68 SER A O 1
ATOM 493 N N . LEU A 1 69 ? -0.377 -14.079 2.773 1.00 58.53 69 LEU A N 1
ATOM 494 C CA . LEU A 1 69 ? 0.151 -14.338 1.444 1.00 58.53 69 LEU A CA 1
ATOM 495 C C . LEU A 1 69 ? 0.683 -15.773 1.335 1.00 58.53 69 LEU A C 1
ATOM 497 O O . LEU A 1 69 ? 0.769 -16.307 0.229 1.00 58.53 69 LEU A O 1
ATOM 501 N N . GLY A 1 70 ? 0.942 -16.428 2.468 1.00 56.34 70 GLY A N 1
ATOM 502 C CA . GLY A 1 70 ? 1.644 -17.702 2.545 1.00 56.34 70 GLY A CA 1
ATOM 503 C C . GLY A 1 70 ? 3.155 -17.486 2.537 1.00 56.34 70 GLY A C 1
ATOM 504 O O . GLY A 1 70 ? 3.654 -16.562 1.893 1.00 56.34 70 GLY A O 1
ATOM 505 N N . GLU A 1 71 ? 3.879 -18.346 3.255 1.00 60.72 71 GLU A N 1
ATOM 506 C CA . GLU A 1 71 ? 5.343 -18.276 3.408 1.00 60.72 71 GLU A CA 1
ATOM 507 C C . GLU A 1 71 ? 6.065 -18.195 2.050 1.00 60.72 71 GLU A C 1
ATOM 509 O O . GLU A 1 71 ? 7.008 -17.428 1.896 1.00 60.72 71 GLU A O 1
ATOM 514 N N . ASP A 1 72 ? 5.558 -18.892 1.028 1.00 70.00 72 ASP A N 1
ATOM 515 C CA . ASP A 1 72 ? 6.165 -18.939 -0.310 1.00 70.00 72 ASP A CA 1
ATOM 516 C C . ASP A 1 72 ? 6.091 -17.606 -1.077 1.00 70.00 72 ASP A C 1
ATOM 518 O O . ASP A 1 72 ? 6.815 -17.407 -2.053 1.00 70.00 72 ASP A O 1
ATOM 522 N N . ARG A 1 73 ? 5.207 -16.690 -0.662 1.00 58.59 73 ARG A N 1
ATOM 523 C CA . ARG A 1 73 ? 4.976 -15.395 -1.325 1.00 58.59 73 ARG A CA 1
ATOM 524 C C . ARG A 1 73 ? 5.473 -14.202 -0.511 1.00 58.59 73 ARG A C 1
ATOM 526 O O . ARG A 1 73 ? 5.280 -13.063 -0.928 1.00 58.59 73 ARG A O 1
ATOM 533 N N . VAL A 1 74 ? 6.119 -14.445 0.631 1.00 60.62 74 VAL A N 1
ATOM 534 C CA . VAL A 1 74 ? 6.689 -13.398 1.485 1.00 60.62 74 VAL A CA 1
ATOM 535 C C . VAL A 1 74 ? 8.160 -13.674 1.712 1.00 60.62 74 VAL A C 1
ATOM 537 O O . VAL A 1 74 ? 8.533 -14.604 2.419 1.00 60.62 74 VAL A O 1
ATOM 540 N N . GLN A 1 75 ? 9.005 -12.808 1.169 1.00 63.28 75 GLN A N 1
ATOM 541 C CA . GLN A 1 75 ? 10.439 -12.864 1.408 1.00 63.28 75 GLN A CA 1
ATOM 542 C C . GLN A 1 75 ? 10.848 -11.709 2.313 1.00 63.28 75 GLN A C 1
ATOM 544 O O . GLN A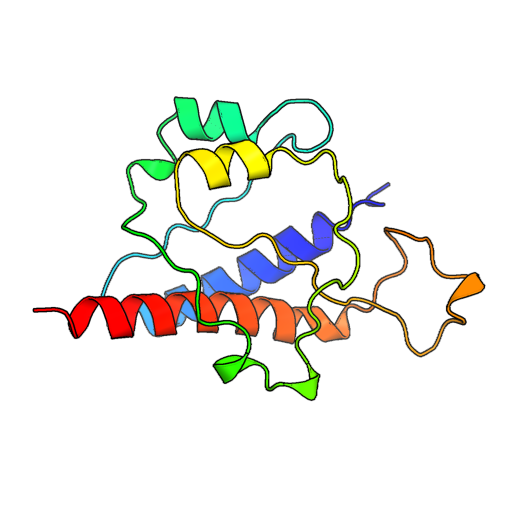 1 75 ? 10.581 -10.545 2.017 1.00 63.28 75 GLN A O 1
ATOM 549 N N . LEU A 1 76 ? 11.505 -12.030 3.430 1.00 65.56 76 LEU A N 1
ATOM 550 C CA . LEU A 1 76 ? 12.274 -11.013 4.137 1.00 65.56 76 LEU A CA 1
ATOM 551 C C . LEU A 1 76 ? 13.546 -10.748 3.349 1.00 65.56 76 LEU A C 1
ATOM 553 O O . LEU A 1 76 ? 14.262 -11.680 2.989 1.00 65.56 76 LEU A O 1
ATOM 557 N N . LEU A 1 77 ? 13.843 -9.471 3.140 1.00 56.56 77 LEU A N 1
ATOM 558 C CA . LEU A 1 77 ? 15.128 -9.068 2.597 1.00 56.56 77 LEU A CA 1
ATOM 559 C C . LEU A 1 77 ? 16.221 -9.431 3.610 1.00 56.56 77 LEU A C 1
ATOM 561 O O . LEU A 1 77 ? 16.305 -8.828 4.680 1.00 56.56 77 LEU A O 1
ATOM 565 N N . GLU A 1 78 ? 17.051 -10.423 3.274 1.00 63.25 78 GLU A N 1
ATOM 566 C CA . GLU A 1 78 ? 18.194 -10.837 4.104 1.00 63.25 78 GLU A CA 1
ATOM 567 C C . GLU A 1 78 ? 19.208 -9.699 4.282 1.00 63.25 78 GLU A C 1
ATOM 569 O O . GLU A 1 78 ? 19.861 -9.588 5.320 1.00 63.25 78 GLU A O 1
ATOM 574 N N . GLN A 1 79 ? 19.313 -8.827 3.277 1.00 69.50 79 GLN A N 1
ATOM 575 C CA . GLN A 1 79 ? 20.107 -7.607 3.313 1.00 69.50 79 GLN A CA 1
ATOM 576 C C . GLN A 1 79 ? 19.173 -6.399 3.198 1.00 69.50 79 GLN A C 1
ATOM 578 O O . GLN A 1 79 ? 18.564 -6.208 2.141 1.00 69.50 79 GLN A O 1
ATOM 583 N N . PRO A 1 80 ? 19.046 -5.575 4.255 1.00 65.19 80 PRO A N 1
ATOM 584 C CA . PRO A 1 80 ? 18.294 -4.335 4.178 1.00 65.19 80 PRO A CA 1
ATOM 585 C C . PRO A 1 80 ? 18.849 -3.451 3.066 1.00 65.19 80 PRO A C 1
ATOM 587 O O . PRO A 1 80 ? 20.052 -3.193 2.991 1.00 65.19 80 PRO A O 1
ATOM 590 N N . ILE A 1 81 ? 17.959 -2.979 2.206 1.00 65.50 81 ILE A N 1
ATOM 591 C CA . ILE A 1 81 ? 18.284 -1.934 1.246 1.00 65.50 81 ILE A CA 1
ATOM 592 C C . ILE A 1 81 ? 18.258 -0.571 1.950 1.00 65.50 81 ILE A C 1
ATOM 594 O O . ILE A 1 81 ? 17.563 -0.398 2.951 1.00 65.50 81 ILE A O 1
ATOM 598 N N . MET A 1 82 ? 19.002 0.400 1.417 1.00 58.28 82 MET A N 1
ATOM 599 C CA . MET A 1 82 ? 18.969 1.806 1.846 1.00 58.28 82 MET A CA 1
ATOM 600 C C . MET A 1 82 ? 18.216 2.655 0.807 1.00 58.28 82 MET A C 1
ATOM 602 O O . MET A 1 82 ? 18.851 3.463 0.123 1.00 58.28 82 MET A O 1
ATOM 606 N N . PRO A 1 83 ? 16.897 2.454 0.608 1.00 67.56 83 PRO A N 1
ATOM 607 C CA . PRO A 1 83 ? 16.129 3.318 -0.269 1.00 67.56 83 PRO A CA 1
ATOM 608 C C . PRO A 1 83 ? 16.018 4.701 0.377 1.00 67.56 83 PRO A C 1
ATOM 610 O O . PRO A 1 83 ? 15.864 4.828 1.593 1.00 67.56 83 PRO A O 1
ATOM 613 N N . SER A 1 84 ? 16.118 5.741 -0.442 1.00 66.06 84 SER A N 1
ATOM 614 C CA . SER A 1 84 ? 15.693 7.083 -0.058 1.00 66.06 84 SER A CA 1
ATOM 615 C C . SER A 1 84 ? 14.246 7.215 -0.500 1.00 66.06 84 SER A C 1
ATOM 617 O O . SER A 1 84 ? 14.011 7.320 -1.695 1.00 66.06 84 SER A O 1
ATOM 619 N N . GLU A 1 85 ? 13.319 7.154 0.448 1.00 79.88 85 GLU A N 1
ATOM 620 C CA . GLU A 1 85 ? 11.879 7.156 0.196 1.00 79.88 85 GLU A CA 1
ATOM 621 C C . GLU A 1 85 ? 11.196 7.941 1.351 1.00 79.88 85 GLU A C 1
ATOM 623 O O . GLU A 1 85 ? 11.616 7.858 2.521 1.00 79.88 85 GLU A O 1
ATOM 628 N N . ASP A 1 86 ? 10.199 8.776 1.032 1.00 83.06 86 ASP A N 1
ATOM 629 C CA . ASP A 1 86 ? 9.564 9.711 1.974 1.00 83.06 86 ASP A CA 1
ATOM 630 C C . ASP A 1 86 ? 8.365 9.128 2.775 1.00 83.06 86 ASP A C 1
ATOM 632 O O . ASP A 1 86 ? 8.022 9.657 3.832 1.00 83.06 86 ASP A O 1
ATOM 636 N N . PHE A 1 87 ? 7.813 7.961 2.449 1.00 85.44 87 PHE A N 1
ATOM 637 C CA . PHE A 1 87 ? 6.993 7.134 3.355 1.00 85.44 87 PHE A CA 1
ATOM 638 C C . PHE A 1 87 ? 7.713 6.793 4.674 1.00 85.44 87 PHE A C 1
ATOM 640 O O . PHE A 1 87 ? 7.072 6.508 5.689 1.00 85.44 87 PHE A O 1
ATOM 647 N N . SER A 1 88 ? 9.043 6.910 4.743 1.00 83.69 88 SER A N 1
ATOM 648 C CA . SER A 1 88 ? 9.772 6.895 6.023 1.00 83.69 88 SER A CA 1
ATOM 649 C C . SER A 1 88 ? 9.334 7.995 7.012 1.00 83.69 88 SER A C 1
ATOM 651 O O . SER A 1 88 ? 9.535 7.839 8.221 1.00 83.69 88 SER A O 1
ATOM 653 N N . PHE A 1 89 ? 8.749 9.109 6.543 1.00 84.62 89 PHE A N 1
ATOM 654 C CA . PHE A 1 89 ? 8.084 10.107 7.395 1.00 84.62 89 PHE A CA 1
ATOM 655 C C . PHE A 1 89 ? 6.781 9.546 7.970 1.00 84.62 89 PHE A C 1
ATOM 657 O O . PHE A 1 89 ? 6.552 9.660 9.170 1.00 84.62 89 PHE A O 1
ATOM 664 N N . VAL A 1 90 ? 5.988 8.843 7.158 1.00 84.62 90 VAL A N 1
ATOM 665 C CA . VAL A 1 90 ? 4.757 8.170 7.604 1.00 84.62 90 VAL A CA 1
ATOM 666 C C . VAL A 1 90 ? 5.075 7.136 8.681 1.00 84.62 90 VAL A C 1
ATOM 668 O O . VAL A 1 90 ? 4.459 7.148 9.740 1.00 84.62 90 VAL A O 1
ATOM 671 N N . LEU A 1 91 ? 6.098 6.300 8.475 1.00 84.88 91 LEU A N 1
ATOM 672 C CA . LEU A 1 91 ? 6.477 5.248 9.429 1.00 84.88 91 LEU A CA 1
ATOM 673 C C . LEU A 1 91 ? 7.037 5.757 10.769 1.00 84.88 91 LEU A C 1
ATOM 675 O O . LEU A 1 91 ? 7.123 4.987 11.731 1.00 84.88 91 LEU A O 1
ATOM 679 N N . ARG A 1 92 ? 7.424 7.037 10.850 1.00 83.38 92 ARG A N 1
ATOM 680 C CA . ARG A 1 92 ? 7.792 7.688 12.118 1.00 83.38 92 ARG A CA 1
ATOM 681 C C . ARG A 1 92 ? 6.571 8.050 12.955 1.00 83.38 92 ARG A C 1
ATOM 683 O O . ARG A 1 92 ? 6.630 7.915 14.176 1.00 83.38 92 ARG A O 1
ATOM 690 N N . GLU A 1 93 ? 5.489 8.451 12.299 1.00 79.75 93 GLU A N 1
ATOM 691 C CA . GLU A 1 93 ? 4.251 8.878 12.949 1.00 79.75 93 GLU A CA 1
ATOM 692 C C . GLU A 1 93 ? 3.324 7.692 13.226 1.00 79.75 93 GLU A C 1
ATOM 694 O O . GLU A 1 93 ? 2.809 7.527 14.335 1.00 79.75 93 GLU A O 1
ATOM 699 N N . VAL A 1 94 ? 3.155 6.816 12.230 1.00 78.19 94 VAL A N 1
ATOM 700 C CA . VAL A 1 94 ? 2.258 5.665 12.296 1.00 78.19 94 VAL A CA 1
ATOM 701 C C . VAL A 1 94 ? 3.006 4.350 12.117 1.00 78.19 94 VAL A C 1
ATOM 703 O O . VAL A 1 94 ? 3.835 4.196 11.224 1.00 78.19 94 VAL A O 1
ATOM 706 N N . PRO A 1 95 ? 2.717 3.341 12.941 1.00 74.88 95 PRO A N 1
ATOM 707 C CA . PRO A 1 95 ? 3.473 2.100 12.873 1.00 74.88 95 PRO A CA 1
ATOM 708 C C . PRO A 1 95 ? 2.905 1.215 11.780 1.00 74.88 95 PRO A C 1
ATOM 710 O O . PRO A 1 95 ? 1.790 0.701 11.902 1.00 74.88 95 PRO A O 1
ATOM 713 N N . GLY A 1 96 ? 3.701 1.050 10.736 1.00 76.81 96 GLY A N 1
ATOM 714 C CA . GLY A 1 96 ? 3.352 0.309 9.539 1.00 76.81 96 GLY A CA 1
ATOM 715 C C . GLY A 1 96 ? 4.576 -0.331 8.903 1.00 76.81 96 GLY A C 1
ATOM 716 O O . GLY A 1 96 ? 5.709 -0.173 9.363 1.00 76.81 96 GLY A O 1
ATOM 717 N N . THR A 1 97 ? 4.332 -1.090 7.844 1.00 81.88 97 THR A N 1
ATOM 718 C CA . THR A 1 97 ? 5.371 -1.807 7.109 1.00 81.88 97 THR A CA 1
ATOM 719 C C . THR A 1 97 ? 5.549 -1.180 5.733 1.00 81.88 97 THR A C 1
ATOM 721 O O . THR A 1 97 ? 4.565 -0.954 5.034 1.00 81.88 97 THR A O 1
ATOM 724 N N . TYR A 1 98 ? 6.798 -0.942 5.331 1.00 82.88 98 TYR A N 1
ATOM 725 C CA . TYR A 1 98 ? 7.141 -0.680 3.934 1.00 82.88 98 TYR A CA 1
ATOM 726 C C . TYR A 1 98 ? 7.395 -2.009 3.221 1.00 82.88 98 TYR A C 1
ATOM 728 O O . TYR A 1 98 ? 8.107 -2.869 3.745 1.00 82.88 98 TYR A O 1
ATOM 736 N N . LEU A 1 99 ? 6.797 -2.193 2.046 1.00 83.19 99 LEU A N 1
ATOM 737 C CA . LEU A 1 99 ? 6.808 -3.458 1.317 1.00 83.19 99 LEU A CA 1
ATOM 738 C C . LEU A 1 99 ? 7.170 -3.221 -0.136 1.00 83.19 99 LEU A C 1
ATOM 740 O O . LEU A 1 99 ? 6.647 -2.308 -0.768 1.00 83.19 99 LEU A O 1
ATOM 744 N N . MET A 1 100 ? 7.997 -4.110 -0.677 1.00 84.06 100 MET A N 1
ATOM 745 C CA . MET A 1 100 ? 8.177 -4.219 -2.116 1.00 84.06 100 MET A CA 1
ATOM 746 C C . MET A 1 100 ? 7.212 -5.272 -2.646 1.00 84.06 100 MET A C 1
ATOM 748 O O . MET A 1 100 ? 7.177 -6.397 -2.148 1.00 84.06 100 MET A O 1
ATOM 752 N N . PHE A 1 101 ? 6.429 -4.902 -3.652 1.00 84.31 101 PHE A N 1
ATOM 753 C CA . PHE A 1 101 ? 5.536 -5.822 -4.337 1.00 84.31 101 PHE A CA 1
ATOM 754 C C . PHE A 1 101 ? 6.206 -6.299 -5.629 1.00 84.31 101 PHE A C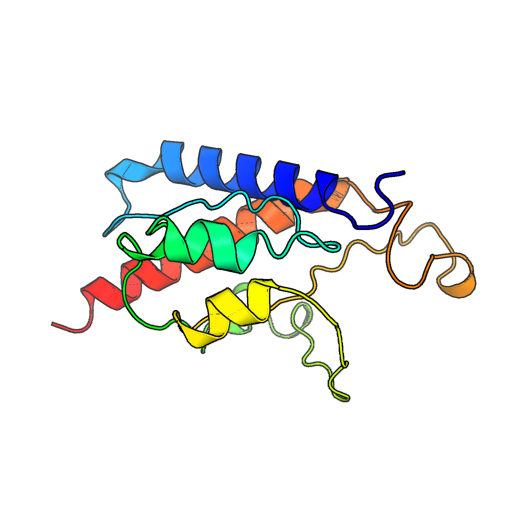 1
ATOM 756 O O . PHE A 1 101 ? 6.651 -5.484 -6.437 1.00 84.31 101 PHE A O 1
ATOM 763 N N . GLY A 1 102 ? 6.321 -7.616 -5.802 1.00 84.06 102 GLY A N 1
ATOM 764 C CA . GLY A 1 102 ? 6.959 -8.206 -6.975 1.00 84.06 102 GLY A CA 1
ATOM 765 C C . GLY A 1 102 ? 6.122 -7.983 -8.232 1.00 84.06 102 GLY A C 1
ATOM 766 O O . GLY A 1 102 ? 4.969 -8.398 -8.289 1.00 84.06 102 GLY A O 1
ATOM 767 N N . VAL A 1 103 ? 6.716 -7.345 -9.238 1.00 83.94 103 VAL A N 1
ATOM 768 C CA . VAL A 1 103 ? 6.079 -7.054 -10.539 1.00 83.94 103 VAL A CA 1
ATOM 769 C C . VAL A 1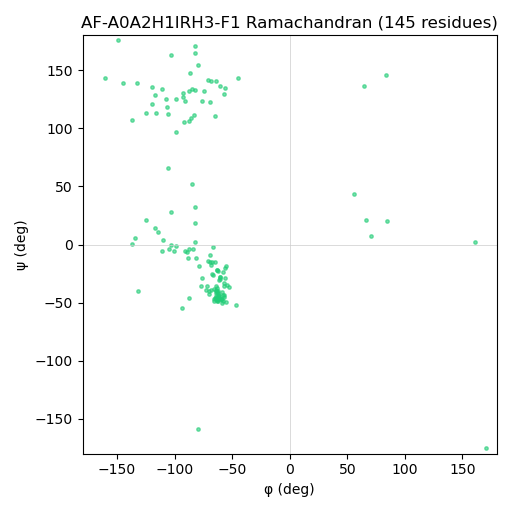 103 ? 6.895 -7.603 -11.714 1.00 83.94 103 VAL A C 1
ATOM 771 O O . VAL A 1 103 ? 6.800 -7.116 -12.843 1.00 83.94 103 VAL A O 1
ATOM 774 N N . GLU A 1 104 ? 7.753 -8.581 -11.415 1.00 81.31 104 GLU A N 1
ATOM 775 C CA . GLU A 1 104 ? 8.700 -9.172 -12.353 1.00 81.31 104 GLU A CA 1
ATOM 776 C C . GLU A 1 104 ? 7.979 -9.818 -13.539 1.00 81.31 104 GLU A C 1
ATOM 778 O O . GLU A 1 104 ? 7.011 -10.563 -13.383 1.00 81.31 104 GLU A O 1
ATOM 783 N N . ARG A 1 105 ? 8.503 -9.576 -14.740 1.00 82.31 105 ARG A N 1
ATOM 784 C CA . ARG A 1 105 ? 8.020 -10.214 -15.959 1.00 82.31 105 ARG A CA 1
ATOM 785 C C . ARG A 1 105 ? 8.728 -11.541 -16.188 1.00 82.31 105 ARG A C 1
ATOM 787 O O . ARG A 1 105 ? 9.862 -11.569 -16.652 1.00 82.31 105 ARG A O 1
ATOM 794 N N . LEU A 1 106 ? 8.024 -12.646 -15.956 1.00 82.25 106 LEU A N 1
ATOM 795 C CA . LEU A 1 106 ? 8.575 -13.997 -16.146 1.00 82.25 106 LEU A CA 1
ATOM 796 C C . LEU A 1 106 ? 8.924 -14.325 -17.611 1.00 82.25 106 LEU A C 1
ATOM 798 O O . LEU A 1 106 ? 9.633 -15.294 -17.881 1.00 82.25 106 LEU A O 1
ATOM 802 N N . ASP A 1 107 ? 8.431 -13.533 -18.567 1.00 84.00 107 ASP A N 1
ATOM 803 C CA . ASP A 1 107 ? 8.749 -13.652 -19.991 1.00 84.00 107 ASP A CA 1
ATOM 804 C C . ASP A 1 107 ? 10.006 -12.868 -20.416 1.00 84.00 107 ASP A C 1
ATOM 806 O O . ASP A 1 107 ? 10.434 -12.964 -21.570 1.00 84.00 107 ASP A O 1
ATOM 810 N N . VAL A 1 108 ? 10.627 -12.115 -19.500 1.00 81.12 108 VAL A N 1
ATOM 811 C CA . VAL A 1 108 ? 11.825 -11.306 -19.752 1.00 81.12 108 VAL A CA 1
ATOM 812 C C . VAL A 1 108 ? 12.990 -11.821 -18.893 1.00 81.12 108 VAL A C 1
ATOM 814 O O . VAL A 1 108 ? 12.845 -11.927 -17.680 1.00 81.12 108 VAL A O 1
ATOM 817 N N . PRO A 1 109 ? 14.178 -12.105 -19.466 1.00 83.88 109 PRO A N 1
ATOM 818 C CA . PRO A 1 109 ? 15.350 -12.488 -18.674 1.00 83.88 109 PRO A CA 1
ATOM 819 C C . PRO A 1 109 ? 15.699 -11.431 -17.619 1.00 83.88 109 PRO A C 1
ATOM 821 O O . PRO A 1 109 ? 15.739 -10.244 -17.950 1.00 83.88 109 PRO A O 1
ATOM 824 N N . ALA A 1 110 ? 15.982 -11.858 -16.386 1.00 77.12 110 ALA A N 1
ATOM 825 C CA . ALA A 1 110 ? 16.208 -10.976 -15.237 1.00 77.12 110 ALA A CA 1
ATOM 826 C C . ALA A 1 110 ? 17.303 -9.921 -15.485 1.00 77.12 110 ALA A C 1
ATOM 828 O O . ALA A 1 110 ? 17.162 -8.774 -15.079 1.00 77.12 110 ALA A O 1
ATOM 829 N N . GLU A 1 111 ? 18.355 -10.248 -16.243 1.00 80.31 111 GLU A N 1
ATOM 830 C CA . GLU A 1 111 ? 19.466 -9.325 -16.541 1.00 80.31 111 GLU A CA 1
ATOM 831 C C . GLU A 1 111 ? 19.072 -8.190 -17.498 1.00 80.31 111 GLU A C 1
ATOM 833 O O . GLU A 1 111 ? 19.824 -7.234 -17.690 1.00 80.31 111 GLU A O 1
ATOM 838 N N . ARG A 1 112 ? 17.916 -8.322 -18.157 1.00 76.88 112 ARG A N 1
ATOM 839 C CA . ARG A 1 112 ? 17.335 -7.310 -19.048 1.00 76.88 112 ARG A CA 1
ATOM 840 C C . ARG A 1 112 ? 16.224 -6.516 -18.376 1.00 76.88 112 ARG A C 1
ATOM 842 O O . ARG A 1 112 ? 15.703 -5.590 -18.996 1.00 76.88 112 ARG A O 1
ATOM 849 N N . GLN A 1 113 ? 15.852 -6.886 -17.156 1.00 72.94 113 GLN A N 1
ATOM 850 C CA . GLN A 1 113 ? 14.896 -6.138 -16.361 1.00 72.94 113 GLN A CA 1
ATOM 851 C C . GLN A 1 113 ? 15.650 -5.026 -15.628 1.00 72.94 113 GLN A C 1
ATOM 853 O O . GLN A 1 113 ? 16.743 -5.232 -15.102 1.00 72.94 113 GLN A O 1
ATOM 858 N N . GLY A 1 114 ? 15.106 -3.808 -15.662 1.00 68.00 114 GLY A N 1
ATOM 859 C CA . GLY A 1 114 ? 15.670 -2.705 -14.893 1.00 68.00 114 GLY A CA 1
ATOM 860 C C . GLY A 1 114 ? 15.560 -3.012 -13.404 1.00 68.00 114 GLY A C 1
ATOM 861 O O . GLY A 1 114 ? 14.533 -3.516 -12.963 1.00 68.00 114 GLY A O 1
ATOM 862 N N . ASN A 1 115 ? 16.594 -2.667 -12.632 1.00 61.72 115 ASN A N 1
ATOM 863 C CA . ASN A 1 115 ? 16.674 -2.975 -11.197 1.00 61.72 115 ASN A CA 1
ATOM 864 C C . ASN A 1 115 ? 15.484 -2.446 -10.387 1.00 61.72 115 ASN A C 1
ATOM 866 O O . ASN A 1 115 ? 15.253 -2.906 -9.272 1.00 61.72 115 ASN A O 1
ATOM 870 N N . ASN A 1 116 ? 14.760 -1.462 -10.931 1.00 59.22 116 ASN A N 1
ATOM 871 C CA . ASN A 1 116 ? 13.691 -0.816 -10.205 1.00 59.22 116 ASN A CA 1
ATOM 872 C C . ASN A 1 116 ? 12.405 -0.710 -11.023 1.00 59.22 116 ASN A C 1
ATOM 874 O O . ASN A 1 116 ? 11.364 -0.952 -10.438 1.00 59.22 116 ASN A O 1
ATOM 878 N N . HIS A 1 117 ? 12.387 -0.409 -12.329 1.00 64.69 117 HIS A N 1
ATOM 879 C CA . HIS A 1 117 ? 11.100 -0.144 -12.986 1.00 64.69 117 HIS A CA 1
ATOM 880 C C . HIS A 1 117 ? 11.099 -0.268 -14.507 1.00 64.69 117 HIS A C 1
ATOM 882 O O . HIS A 1 117 ? 11.988 0.233 -15.194 1.00 64.69 117 HIS A O 1
ATOM 888 N N . SER A 1 118 ? 9.969 -0.789 -14.988 1.00 61.69 118 SER A N 1
ATOM 889 C CA . SER A 1 118 ? 9.533 -0.880 -16.379 1.00 61.69 118 SER A CA 1
ATOM 890 C C . SER A 1 118 ? 10.396 -1.767 -17.299 1.00 61.69 118 SER A C 1
ATOM 892 O O . SER A 1 118 ? 11.622 -1.657 -17.316 1.00 61.69 118 SER A O 1
ATOM 894 N N . PRO A 1 119 ? 9.759 -2.598 -18.145 1.00 71.50 119 PRO A N 1
ATOM 895 C CA . PRO A 1 119 ? 8.331 -2.939 -18.135 1.00 71.50 119 PRO A CA 1
ATOM 896 C C . PRO A 1 119 ? 7.971 -3.834 -16.933 1.00 71.50 119 PRO A C 1
ATOM 898 O O . PRO A 1 119 ? 8.742 -4.719 -16.583 1.00 71.50 119 PRO A O 1
ATOM 901 N N . PHE A 1 120 ? 6.801 -3.614 -16.325 1.00 77.50 120 PHE A N 1
ATOM 902 C CA . PHE A 1 120 ? 6.243 -4.464 -15.261 1.00 77.50 120 PHE A CA 1
ATOM 903 C C . PHE A 1 120 ? 5.119 -5.373 -15.797 1.00 77.50 120 PHE A C 1
ATOM 905 O O . PHE A 1 120 ? 4.629 -5.159 -16.911 1.00 77.50 120 PHE A O 1
ATOM 912 N N . ASP A 1 121 ? 4.760 -6.420 -15.049 1.00 84.88 121 ASP A N 1
ATOM 913 C CA . ASP A 1 121 ? 3.621 -7.299 -15.351 1.00 84.88 121 ASP A CA 1
ATOM 914 C C . ASP A 1 121 ? 2.315 -6.728 -14.772 1.00 84.88 121 ASP A C 1
ATOM 916 O O . ASP A 1 121 ? 2.116 -6.751 -13.566 1.00 84.88 121 ASP A O 1
ATOM 920 N N . ASP A 1 122 ? 1.401 -6.240 -15.617 1.00 86.94 122 ASP A N 1
ATOM 921 C CA . ASP A 1 122 ? 0.100 -5.697 -15.183 1.00 86.94 122 ASP A CA 1
ATOM 922 C C . ASP A 1 122 ? -0.864 -6.761 -14.639 1.00 86.94 122 ASP A C 1
ATOM 924 O O . ASP A 1 122 ? -1.865 -6.421 -13.998 1.00 86.94 122 ASP A O 1
ATOM 928 N N . SER A 1 123 ? -0.603 -8.050 -14.882 1.00 88.19 123 SER A N 1
ATOM 929 C CA . SER A 1 123 ? -1.490 -9.127 -14.430 1.00 88.19 123 SER A CA 1
ATOM 930 C C . SER A 1 123 ? -1.618 -9.187 -12.901 1.00 88.19 123 SER A C 1
ATOM 932 O O . SER A 1 123 ? -2.646 -9.628 -12.383 1.00 88.19 123 SER A O 1
ATOM 934 N N . VAL A 1 124 ? -0.631 -8.643 -12.184 1.00 88.12 124 VAL A N 1
ATOM 935 C CA . VAL A 1 124 ? -0.557 -8.616 -10.717 1.00 88.12 124 VAL A CA 1
ATOM 936 C C . VAL A 1 124 ? -1.338 -7.466 -10.068 1.00 88.12 124 VAL A C 1
ATOM 938 O O . VAL A 1 124 ? -1.425 -7.402 -8.843 1.00 88.12 124 VAL A O 1
ATOM 941 N N . LEU A 1 125 ? -1.940 -6.553 -10.844 1.00 89.88 125 LEU A N 1
ATOM 942 C CA . LEU A 1 125 ? -2.719 -5.426 -10.299 1.00 89.88 125 LEU A CA 1
ATOM 943 C C . LEU A 1 125 ? -3.865 -5.890 -9.387 1.00 89.88 125 LEU A C 1
ATOM 945 O O . LEU A 1 125 ? -4.172 -5.250 -8.378 1.00 89.88 125 LEU A O 1
ATOM 949 N N . GLY A 1 126 ? -4.491 -7.020 -9.731 1.00 91.06 126 GLY A N 1
ATOM 950 C CA . GLY A 1 126 ? -5.514 -7.648 -8.896 1.00 91.06 126 GLY A CA 1
ATOM 951 C C . GLY A 1 126 ? -4.955 -8.134 -7.558 1.00 91.06 126 GLY A C 1
ATOM 952 O O . GLY A 1 126 ? -5.573 -7.900 -6.518 1.00 91.06 126 GLY A O 1
ATOM 953 N N . ASP A 1 127 ? -3.768 -8.738 -7.576 1.00 90.88 127 ASP A N 1
ATOM 954 C CA . ASP A 1 127 ? -3.091 -9.248 -6.382 1.00 90.88 127 ASP A CA 1
ATOM 955 C C . ASP A 1 127 ? -2.629 -8.110 -5.467 1.00 90.88 127 ASP A C 1
ATOM 957 O O . ASP A 1 127 ? -2.802 -8.189 -4.250 1.00 90.88 127 ASP A O 1
ATOM 961 N N . GLN A 1 128 ? -2.127 -7.010 -6.037 1.00 91.06 128 GLN A N 1
ATOM 962 C CA . GLN A 1 128 ? -1.767 -5.813 -5.277 1.00 91.06 128 GLN A CA 1
ATOM 963 C C . GLN A 1 12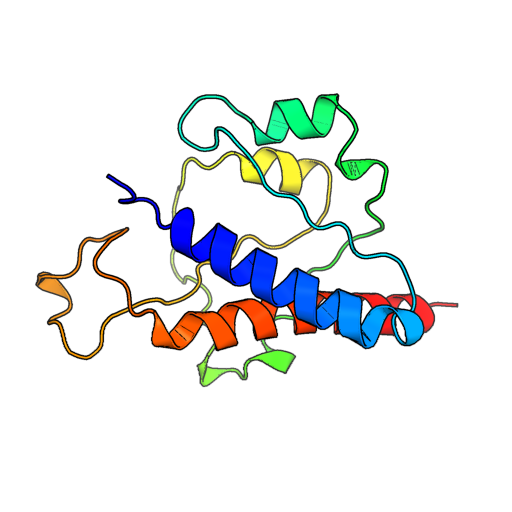8 ? -2.988 -5.215 -4.561 1.00 91.06 128 GLN A C 1
ATOM 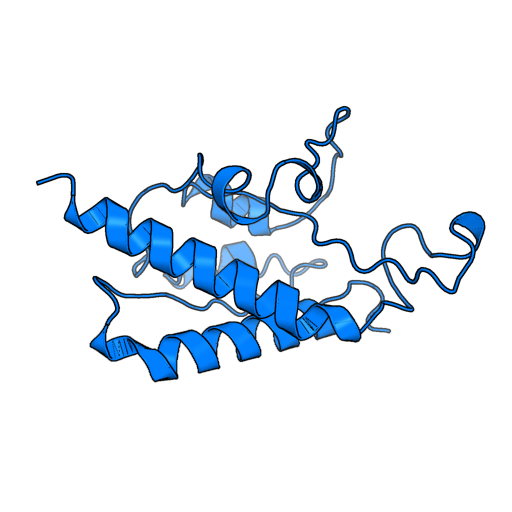965 O O . GLN A 1 128 ? -2.928 -4.912 -3.366 1.00 91.06 128 GLN A O 1
ATOM 970 N N . ALA A 1 129 ? -4.114 -5.073 -5.267 1.00 93.56 129 ALA A N 1
ATOM 971 C CA . ALA A 1 129 ? -5.354 -4.585 -4.671 1.00 93.56 129 ALA A CA 1
ATOM 972 C C . ALA A 1 129 ? -5.860 -5.528 -3.566 1.00 93.56 129 ALA A C 1
ATOM 974 O O . ALA A 1 129 ? -6.246 -5.069 -2.490 1.00 93.56 129 ALA A O 1
ATOM 975 N N . ALA A 1 130 ? -5.833 -6.841 -3.810 1.00 92.31 130 ALA A N 1
ATOM 976 C CA . ALA A 1 130 ? -6.258 -7.847 -2.843 1.00 92.31 130 ALA A CA 1
ATOM 977 C C . ALA A 1 130 ? -5.387 -7.845 -1.577 1.00 92.31 130 ALA A C 1
ATOM 979 O O . ALA A 1 130 ? -5.930 -7.929 -0.476 1.00 92.31 130 ALA A O 1
ATOM 980 N N . LEU A 1 131 ? -4.067 -7.688 -1.716 1.00 90.12 131 LEU A N 1
ATOM 981 C CA . LEU A 1 131 ? -3.141 -7.562 -0.589 1.00 90.12 131 LEU A CA 1
ATOM 982 C C . LEU A 1 131 ? -3.498 -6.362 0.299 1.00 90.12 131 LEU A C 1
ATOM 984 O O . LEU A 1 131 ? -3.654 -6.520 1.509 1.00 90.12 131 LEU A O 1
ATOM 988 N N . LEU A 1 132 ? -3.681 -5.178 -0.291 1.00 92.00 132 LEU A N 1
ATOM 989 C CA . LEU A 1 132 ? -4.034 -3.964 0.455 1.00 92.00 132 LEU A CA 1
ATOM 990 C C . LEU A 1 132 ? -5.387 -4.099 1.173 1.00 92.00 132 LEU A C 1
ATOM 992 O O . LEU A 1 132 ? -5.506 -3.737 2.344 1.00 92.00 132 LEU A O 1
ATOM 996 N N . VAL A 1 133 ? -6.395 -4.661 0.495 1.00 92.69 133 VAL A N 1
ATOM 997 C CA . VAL A 1 133 ? -7.713 -4.951 1.090 1.00 92.69 133 VAL A CA 1
ATOM 998 C C . VAL A 1 133 ? -7.572 -5.908 2.265 1.00 92.69 133 VAL A C 1
ATOM 1000 O O . VAL A 1 133 ? -8.159 -5.677 3.320 1.00 92.69 133 VAL A O 1
ATOM 1003 N N . HIS A 1 134 ? -6.806 -6.982 2.088 1.00 89.62 134 HIS A N 1
ATOM 1004 C CA . HIS A 1 134 ? -6.632 -7.996 3.112 1.00 89.62 134 HIS A CA 1
ATOM 1005 C C . HIS A 1 134 ? -5.979 -7.418 4.371 1.00 89.62 134 HIS A C 1
ATOM 1007 O O . HIS A 1 134 ? -6.513 -7.605 5.462 1.00 89.62 134 HIS A O 1
ATOM 1013 N N . LEU A 1 135 ? -4.881 -6.667 4.221 1.00 87.44 135 LEU A N 1
ATOM 1014 C CA . LEU A 1 135 ? -4.201 -6.015 5.345 1.00 87.44 135 LEU A CA 1
ATOM 1015 C C . LEU A 1 135 ? -5.148 -5.081 6.110 1.00 87.44 135 LEU A C 1
ATOM 1017 O O . LEU A 1 135 ? -5.184 -5.108 7.337 1.00 87.44 135 LEU A O 1
ATOM 1021 N N . ALA A 1 136 ? -5.960 -4.295 5.398 1.00 88.50 136 ALA A N 1
ATOM 1022 C CA . ALA A 1 136 ? -6.937 -3.416 6.033 1.00 88.50 136 ALA A CA 1
ATOM 1023 C C . ALA A 1 136 ? -8.013 -4.202 6.808 1.00 88.50 136 ALA A C 1
ATOM 1025 O O . ALA A 1 136 ? -8.315 -3.874 7.955 1.00 88.50 136 ALA A O 1
ATOM 1026 N N . VAL A 1 137 ? -8.580 -5.255 6.211 1.00 89.31 137 VAL A N 1
ATOM 1027 C CA . VAL A 1 137 ? -9.651 -6.056 6.830 1.00 89.31 137 VAL A CA 1
ATOM 1028 C C . VAL A 1 137 ? -9.158 -6.810 8.064 1.00 89.31 137 VAL A C 1
ATOM 1030 O O . VAL A 1 137 ? -9.803 -6.730 9.110 1.00 89.31 137 VAL A O 1
ATOM 1033 N N . GLU A 1 138 ? -8.023 -7.507 7.974 1.00 86.31 138 GLU A N 1
ATOM 1034 C CA . GLU A 1 138 ? -7.432 -8.221 9.115 1.00 86.31 138 GLU A CA 1
ATOM 1035 C C . GLU A 1 138 ? -7.147 -7.267 10.272 1.00 86.31 138 GLU A C 1
ATOM 1037 O O . GLU A 1 138 ? -7.482 -7.545 11.432 1.00 86.31 138 GLU A O 1
ATOM 1042 N N . ARG A 1 139 ? -6.599 -6.092 9.949 1.00 81.69 139 ARG A N 1
ATOM 1043 C CA . ARG A 1 139 ? -6.258 -5.104 10.961 1.00 81.69 139 ARG A CA 1
ATOM 1044 C C . ARG A 1 139 ? -7.484 -4.568 11.696 1.00 81.69 139 ARG A C 1
ATOM 1046 O O . ARG A 1 139 ? -7.416 -4.358 12.913 1.00 81.69 139 ARG A O 1
ATOM 1053 N N . LEU A 1 140 ? -8.590 -4.351 10.983 1.00 84.44 140 LEU A N 1
ATOM 1054 C CA . LEU A 1 140 ? -9.863 -3.917 11.566 1.00 84.44 140 LEU A CA 1
ATOM 1055 C C . LEU A 1 140 ? -10.526 -5.024 12.399 1.00 84.44 140 LEU A C 1
ATOM 1057 O O . LEU A 1 140 ? -11.041 -4.747 13.483 1.00 84.44 140 LEU A O 1
ATOM 1061 N N . ALA A 1 141 ? -10.476 -6.277 11.940 1.00 83.12 141 ALA A N 1
ATOM 1062 C CA . ALA A 1 141 ? -11.044 -7.416 12.661 1.00 83.12 141 ALA A CA 1
ATOM 1063 C C . ALA A 1 141 ? -10.350 -7.659 14.012 1.00 83.12 141 ALA A C 1
ATOM 1065 O O . ALA A 1 141 ? -10.997 -7.960 15.010 1.00 83.12 141 ALA A O 1
ATOM 1066 N N . LYS A 1 142 ? -9.028 -7.478 14.097 1.00 70.12 142 LYS A N 1
ATOM 1067 C CA . LYS A 1 142 ? -8.303 -7.646 15.369 1.00 70.12 142 LYS A CA 1
ATOM 1068 C C . LYS A 1 142 ? -8.488 -6.479 16.331 1.00 70.12 142 LYS A C 1
ATOM 1070 O O . LYS A 1 142 ? -8.479 -6.693 17.539 1.00 70.12 142 LYS A O 1
ATOM 1075 N N . ALA A 1 143 ? -8.720 -5.263 15.829 1.00 65.00 143 ALA A N 1
ATOM 1076 C CA . ALA A 1 143 ? -9.041 -4.113 16.678 1.00 65.00 143 ALA A CA 1
ATOM 1077 C C . ALA A 1 143 ? -10.327 -4.330 17.498 1.00 65.00 143 ALA A C 1
ATOM 1079 O O . ALA A 1 143 ? -10.451 -3.801 18.598 1.00 65.00 143 ALA A O 1
ATOM 1080 N N . THR A 1 144 ? -11.258 -5.143 16.989 1.00 58.84 144 THR A N 1
ATOM 1081 C CA . THR A 1 144 ? -12.525 -5.473 17.657 1.00 58.84 144 THR A CA 1
ATOM 1082 C C . THR A 1 144 ? -12.401 -6.581 18.713 1.00 58.84 144 THR A C 1
ATOM 1084 O O . THR A 1 144 ? -13.323 -6.751 19.507 1.00 58.84 144 THR A O 1
ATOM 1087 N N . HIS A 1 145 ? -11.275 -7.304 18.774 1.00 54.59 145 HIS A N 1
ATOM 1088 C CA . HIS A 1 145 ? -11.049 -8.420 19.707 1.00 54.59 145 HIS A CA 1
ATOM 1089 C C . HIS A 1 145 ? -10.242 -8.061 20.968 1.00 54.59 145 HIS A C 1
ATOM 1091 O O . HIS A 1 145 ? -10.043 -8.923 21.821 1.00 54.59 145 HIS A O 1
ATOM 1097 N N . THR A 1 146 ? -9.797 -6.811 21.112 1.00 48.25 146 THR A N 1
ATOM 1098 C CA . THR A 1 146 ? -8.950 -6.355 22.235 1.00 48.25 146 THR A CA 1
ATOM 1099 C C . THR A 1 146 ? -9.734 -5.560 23.296 1.00 48.25 146 THR A C 1
ATOM 1101 O O . THR A 1 146 ? -9.164 -4.697 23.960 1.00 48.25 146 THR A O 1
ATOM 1104 N N . VAL A 1 147 ? -11.039 -5.824 23.454 1.00 41.84 147 VAL A N 1
ATOM 1105 C CA . VAL A 1 147 ? -11.892 -5.231 24.509 1.00 41.8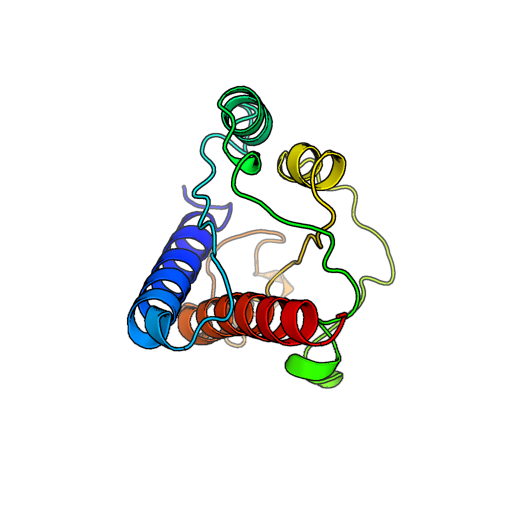4 147 VAL A CA 1
ATOM 1106 C C . VAL A 1 147 ? -12.167 -6.244 25.610 1.00 41.84 147 VAL A C 1
ATOM 1108 O O . VAL A 1 147 ? -12.559 -7.382 25.268 1.00 41.84 147 VAL A O 1
#